Protein AF-A0A2C9KLY9-F1 (afdb_monomer)

Structure (mmCIF, N/CA/C/O backbone):
data_AF-A0A2C9KLY9-F1
#
_entry.id   AF-A0A2C9KLY9-F1
#
loop_
_atom_site.group_PDB
_atom_site.id
_atom_site.type_symbol
_atom_site.label_atom_id
_atom_site.label_alt_id
_atom_site.label_comp_id
_atom_site.label_asym_id
_atom_site.label_entity_id
_atom_site.label_seq_id
_atom_site.pdbx_PDB_ins_code
_atom_site.Cartn_x
_atom_site.Cartn_y
_atom_site.Cartn_z
_atom_site.occupancy
_atom_site.B_iso_or_equiv
_atom_site.auth_seq_id
_atom_site.auth_comp_id
_atom_site.auth_asym_id
_atom_site.auth_atom_id
_atom_site.pdbx_PDB_model_num
ATOM 1 N N . MET A 1 1 ? 41.773 6.519 -52.765 1.00 41.88 1 MET A N 1
ATOM 2 C CA . MET A 1 1 ? 42.191 5.105 -52.747 1.00 41.88 1 MET A CA 1
ATOM 3 C C . MET A 1 1 ? 42.776 4.837 -51.376 1.00 41.88 1 MET A C 1
ATOM 5 O O . MET A 1 1 ? 43.818 5.399 -51.076 1.00 41.88 1 MET A O 1
ATOM 9 N N . CYS A 1 2 ? 42.063 4.085 -50.541 1.00 39.97 2 CYS A N 1
ATOM 10 C CA . CYS A 1 2 ? 42.599 3.504 -49.313 1.00 39.97 2 CYS A CA 1
ATOM 11 C C . CYS A 1 2 ? 42.194 2.029 -49.344 1.00 39.97 2 CYS A C 1
ATOM 13 O O . CYS A 1 2 ? 41.000 1.730 -49.385 1.00 39.97 2 CYS A O 1
ATOM 15 N N . ASP A 1 3 ? 43.187 1.150 -49.428 1.00 41.62 3 ASP A N 1
ATOM 16 C CA . ASP A 1 3 ? 43.030 -0.298 -49.519 1.00 41.62 3 ASP A CA 1
ATOM 17 C C . ASP A 1 3 ? 42.429 -0.893 -48.239 1.00 41.62 3 ASP A C 1
ATOM 19 O O . ASP A 1 3 ? 42.796 -0.525 -47.122 1.00 41.62 3 ASP A O 1
ATOM 23 N N . VAL A 1 4 ? 41.497 -1.832 -48.413 1.00 46.94 4 VAL A N 1
ATOM 24 C CA . VAL A 1 4 ? 40.872 -2.609 -47.336 1.00 46.94 4 VAL A CA 1
ATOM 25 C C . VAL A 1 4 ? 41.653 -3.921 -47.190 1.00 46.94 4 VAL A C 1
ATOM 27 O O . VAL A 1 4 ? 41.747 -4.656 -48.175 1.00 46.94 4 VAL A O 1
ATOM 30 N N . PRO A 1 5 ? 42.212 -4.267 -46.016 1.00 47.81 5 PRO A N 1
ATOM 31 C CA . PRO A 1 5 ? 42.843 -5.568 -45.835 1.00 47.81 5 PRO A CA 1
ATOM 32 C C . PRO A 1 5 ? 41.778 -6.672 -45.738 1.00 47.81 5 PRO A C 1
ATOM 34 O O . PRO A 1 5 ? 40.770 -6.534 -45.042 1.00 47.81 5 PRO A O 1
ATOM 37 N N . GLY A 1 6 ? 42.007 -7.751 -46.489 1.00 46.09 6 GLY A N 1
ATOM 38 C CA . GLY A 1 6 ? 41.085 -8.866 -46.698 1.00 46.09 6 GLY A CA 1
ATOM 39 C C . GLY A 1 6 ? 40.753 -9.668 -45.437 1.00 46.09 6 GLY A C 1
ATOM 40 O O . GLY A 1 6 ? 41.603 -9.914 -44.584 1.00 46.09 6 GLY A O 1
ATOM 41 N N . TYR A 1 7 ? 39.494 -10.092 -45.353 1.00 49.16 7 TYR A N 1
ATOM 42 C CA . TYR A 1 7 ? 38.950 -10.949 -44.302 1.00 49.16 7 TYR A CA 1
ATOM 43 C C . TYR A 1 7 ? 39.000 -12.418 -44.761 1.00 49.16 7 TYR A C 1
ATOM 45 O O . TYR A 1 7 ? 38.323 -12.788 -45.721 1.00 49.16 7 TYR A O 1
ATOM 53 N N . ASP A 1 8 ? 39.817 -13.245 -44.101 1.00 50.00 8 ASP A N 1
ATOM 54 C CA . ASP A 1 8 ? 39.951 -14.681 -44.384 1.00 50.00 8 ASP A CA 1
ATOM 55 C C . ASP A 1 8 ? 38.844 -15.480 -43.669 1.00 50.00 8 ASP A C 1
ATOM 57 O O . ASP A 1 8 ? 38.795 -15.576 -42.441 1.00 50.00 8 ASP A O 1
ATOM 61 N N . ILE A 1 9 ? 37.925 -16.038 -44.456 1.00 54.34 9 ILE A N 1
ATOM 62 C CA . ILE A 1 9 ? 36.711 -16.732 -44.000 1.00 54.34 9 ILE A CA 1
ATOM 63 C C . ILE A 1 9 ? 36.960 -18.154 -43.466 1.00 54.34 9 ILE A C 1
ATOM 65 O O . ILE A 1 9 ? 36.032 -18.790 -42.966 1.00 54.34 9 ILE A O 1
ATOM 69 N N . ASN A 1 10 ? 38.189 -18.676 -43.532 1.00 50.53 10 ASN A N 1
ATOM 70 C CA . ASN A 1 10 ? 38.450 -20.093 -43.247 1.00 50.53 10 ASN A CA 1
ATOM 71 C C . ASN A 1 10 ? 38.866 -20.401 -41.797 1.00 50.53 10 ASN A C 1
ATOM 73 O O . ASN A 1 10 ? 39.025 -21.568 -41.439 1.00 50.53 10 ASN A O 1
ATOM 77 N N . ALA A 1 11 ? 38.962 -19.397 -40.919 1.00 46.03 11 ALA A N 1
ATOM 78 C CA . ALA A 1 11 ? 39.246 -19.608 -39.493 1.00 46.03 11 ALA A CA 1
ATOM 79 C C . ALA A 1 11 ? 38.008 -19.998 -38.648 1.00 46.03 11 ALA A C 1
ATOM 81 O O . ALA A 1 11 ? 38.155 -20.389 -37.491 1.00 46.03 11 ALA A O 1
ATOM 82 N N . TRP A 1 12 ? 36.787 -19.920 -39.195 1.00 46.94 12 TRP A N 1
ATOM 83 C CA . TRP A 1 12 ? 35.541 -20.061 -38.416 1.00 46.94 12 TRP A CA 1
ATOM 84 C C . TRP A 1 12 ? 34.970 -21.484 -38.321 1.00 46.94 12 TRP A C 1
ATOM 86 O O . TRP A 1 12 ? 34.105 -21.740 -37.485 1.00 46.94 12 TRP A O 1
ATOM 96 N N . ILE A 1 13 ? 35.449 -22.446 -39.115 1.00 49.97 13 ILE A N 1
ATOM 97 C CA . ILE A 1 13 ? 34.815 -23.778 -39.171 1.00 49.97 13 ILE A CA 1
ATOM 98 C C . ILE A 1 13 ? 35.291 -24.715 -38.042 1.00 49.97 13 ILE A C 1
ATOM 100 O O . ILE A 1 13 ? 34.566 -25.631 -37.655 1.00 49.97 13 ILE A O 1
ATOM 104 N N . ASN A 1 14 ? 36.442 -24.453 -37.412 1.00 46.44 14 ASN A N 1
ATOM 105 C CA . ASN A 1 14 ? 36.975 -25.321 -36.349 1.00 46.44 14 ASN A CA 1
ATOM 106 C C . ASN A 1 14 ? 36.635 -24.895 -34.909 1.00 46.44 14 ASN A C 1
ATOM 108 O O . ASN A 1 14 ? 36.990 -25.608 -33.974 1.00 46.44 14 ASN A O 1
ATOM 112 N N . LEU A 1 15 ? 35.880 -23.807 -34.713 1.00 47.03 15 LEU A N 1
ATOM 113 C CA . LEU A 1 15 ? 35.319 -23.424 -33.404 1.00 47.03 15 LEU A CA 1
ATOM 114 C C . LEU A 1 15 ? 33.839 -23.813 -33.238 1.00 47.03 15 LEU A C 1
ATOM 116 O O . LEU A 1 15 ? 33.280 -23.670 -32.155 1.00 47.03 15 LEU A O 1
ATOM 120 N N . ALA A 1 16 ? 33.210 -24.385 -34.270 1.00 45.66 16 ALA A N 1
ATOM 121 C CA . ALA A 1 16 ? 31.826 -24.865 -34.213 1.00 45.66 16 ALA A CA 1
ATOM 122 C C . ALA A 1 16 ? 31.660 -26.229 -33.504 1.00 45.66 16 ALA A C 1
ATOM 124 O O . ALA A 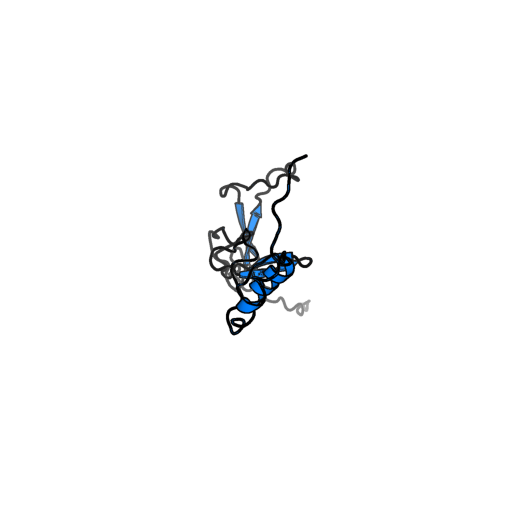1 16 ? 30.540 -26.710 -33.352 1.00 45.66 16 ALA A O 1
ATOM 125 N N . LYS A 1 17 ? 32.752 -26.868 -33.054 1.00 46.19 17 LYS A N 1
ATOM 126 C CA . LYS A 1 17 ? 32.718 -28.167 -32.346 1.00 46.19 17 LYS A CA 1
ATOM 127 C C . LYS A 1 17 ? 32.789 -28.073 -30.818 1.00 46.19 17 LYS A C 1
ATOM 129 O O . LYS A 1 17 ? 32.755 -29.103 -30.158 1.00 46.19 17 LYS A O 1
ATOM 134 N N . ILE A 1 18 ? 32.822 -26.865 -30.253 1.00 44.44 18 ILE A N 1
ATOM 135 C CA . ILE A 1 18 ? 32.708 -26.629 -28.802 1.00 44.44 18 ILE A CA 1
ATOM 136 C C . ILE A 1 18 ? 31.401 -25.868 -28.523 1.00 44.44 18 ILE A C 1
ATOM 138 O O . ILE A 1 18 ? 31.359 -24.892 -27.788 1.00 44.44 18 ILE A O 1
ATOM 142 N N . ILE A 1 19 ? 30.308 -26.289 -29.165 1.00 45.94 19 ILE A N 1
ATOM 143 C CA . ILE A 1 19 ? 28.950 -25.826 -28.855 1.00 45.94 19 ILE A CA 1
ATOM 144 C C . ILE A 1 19 ? 28.237 -26.970 -28.132 1.00 45.94 19 ILE A C 1
ATOM 146 O O . ILE A 1 19 ? 27.289 -27.569 -28.628 1.00 45.94 19 ILE A O 1
ATOM 150 N N . THR A 1 20 ? 28.727 -27.311 -26.944 1.00 51.22 20 THR A N 1
ATOM 151 C CA . THR A 1 20 ? 27.952 -28.078 -25.966 1.00 51.22 20 THR A CA 1
ATOM 152 C C . THR A 1 20 ? 28.075 -27.401 -24.616 1.00 51.22 20 THR A C 1
ATOM 154 O O . THR A 1 20 ? 29.140 -27.409 -24.007 1.00 51.22 20 THR A O 1
ATOM 157 N N . ALA A 1 21 ? 26.931 -26.866 -24.183 1.00 46.78 21 ALA A N 1
ATOM 158 C CA . ALA A 1 21 ? 26.661 -26.189 -22.922 1.00 46.78 21 ALA A CA 1
ATOM 159 C C . ALA A 1 21 ? 27.354 -24.828 -22.747 1.00 46.78 21 ALA A C 1
ATOM 161 O O . ALA A 1 21 ? 28.514 -24.648 -23.091 1.00 46.78 21 ALA A O 1
ATOM 162 N N . HIS A 1 22 ? 26.621 -23.899 -22.134 1.00 44.91 22 HIS A N 1
ATOM 163 C CA . HIS A 1 22 ? 26.919 -22.474 -21.945 1.00 44.91 22 HIS A CA 1
ATOM 164 C C . HIS A 1 22 ? 26.544 -21.596 -23.140 1.00 44.91 22 HIS A C 1
ATOM 166 O O . HIS A 1 22 ? 27.387 -21.031 -23.822 1.00 44.91 22 HIS A O 1
ATOM 172 N N . THR A 1 23 ? 25.236 -21.421 -23.337 1.00 45.94 23 THR A N 1
ATOM 173 C CA . THR A 1 23 ? 24.688 -20.170 -23.876 1.00 45.94 23 THR A CA 1
ATOM 174 C C . THR A 1 23 ? 25.164 -18.996 -23.009 1.00 45.94 23 THR A C 1
ATOM 176 O O . THR A 1 23 ? 24.724 -18.901 -21.857 1.00 45.94 23 THR A O 1
ATOM 179 N N . PRO A 1 24 ? 26.009 -18.080 -23.514 1.00 42.00 24 PRO A N 1
ATOM 180 C CA . PRO A 1 24 ? 26.182 -16.777 -22.902 1.00 42.00 24 PRO A CA 1
ATOM 181 C C . PRO A 1 24 ? 24.957 -15.946 -23.290 1.00 42.00 24 PRO A C 1
ATOM 183 O O . PRO A 1 24 ? 24.695 -15.713 -24.470 1.00 42.00 24 PRO A O 1
ATOM 186 N N . ALA A 1 25 ? 24.173 -15.532 -22.298 1.00 50.62 25 ALA A N 1
ATOM 187 C CA . ALA A 1 25 ? 23.115 -14.556 -22.492 1.00 50.62 25 ALA A CA 1
ATOM 188 C C . ALA A 1 25 ? 23.736 -13.230 -22.971 1.00 50.62 25 ALA A C 1
ATOM 190 O O . ALA A 1 25 ? 24.384 -12.534 -22.192 1.00 50.62 25 ALA A O 1
ATOM 191 N N . LEU A 1 26 ? 23.545 -12.887 -24.247 1.00 42.91 26 LEU A N 1
ATOM 192 C CA . LEU A 1 26 ? 23.843 -11.566 -24.799 1.00 42.91 26 LEU A CA 1
ATOM 193 C C . LEU A 1 26 ? 22.508 -10.925 -25.198 1.00 42.91 26 LEU A C 1
ATOM 195 O O . LEU A 1 26 ? 21.850 -11.353 -26.143 1.00 42.91 26 LEU A O 1
ATOM 199 N N . GLY A 1 27 ? 22.058 -9.976 -24.377 1.00 56.06 27 GLY A N 1
ATOM 200 C CA . GLY A 1 27 ? 20.735 -9.369 -24.461 1.00 56.06 27 GLY A CA 1
ATOM 201 C C . GLY A 1 27 ? 20.546 -8.391 -25.621 1.00 56.06 27 GLY A C 1
ATOM 202 O O . GLY A 1 27 ? 21.496 -7.866 -26.186 1.00 56.06 27 GLY A O 1
ATOM 203 N N . THR A 1 28 ? 19.275 -8.154 -25.943 1.00 46.53 28 THR A N 1
ATOM 204 C CA . THR A 1 28 ? 18.638 -6.857 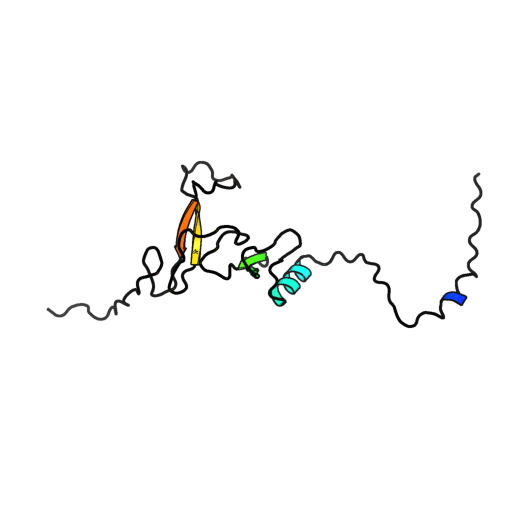-26.271 1.00 46.53 28 THR A CA 1
ATOM 205 C C . THR A 1 28 ? 17.157 -7.135 -26.554 1.00 46.53 28 THR A C 1
ATOM 207 O O . THR A 1 28 ? 16.622 -6.870 -27.623 1.00 46.53 28 THR A O 1
ATOM 210 N N . GLY A 1 29 ? 16.467 -7.731 -25.582 1.00 51.97 29 GLY A N 1
ATOM 211 C CA . GLY A 1 29 ? 15.013 -7.659 -25.546 1.00 51.97 29 GLY A CA 1
ATOM 212 C C . GLY A 1 29 ? 14.666 -6.485 -24.653 1.00 51.97 29 GLY A C 1
ATOM 213 O O . GLY A 1 29 ? 14.977 -6.546 -23.466 1.00 51.97 29 GLY A O 1
ATOM 214 N N . VAL A 1 30 ? 14.059 -5.423 -25.186 1.00 53.62 30 VAL A N 1
ATOM 215 C CA . VAL A 1 30 ? 13.291 -4.504 -24.337 1.00 53.62 30 VAL A CA 1
ATOM 216 C C . VAL A 1 30 ? 12.244 -5.388 -23.668 1.00 53.62 30 VAL A C 1
ATOM 218 O O . VAL A 1 30 ? 11.287 -5.806 -24.319 1.00 53.62 30 VAL A O 1
ATOM 221 N N . LEU A 1 31 ? 12.492 -5.796 -22.422 1.00 66.38 31 LEU A N 1
ATOM 222 C CA . LEU A 1 31 ? 11.516 -6.564 -21.669 1.00 66.38 31 LEU A CA 1
ATOM 223 C C . LEU A 1 31 ? 10.299 -5.651 -21.578 1.00 66.38 31 LEU A C 1
ATOM 225 O O . LEU A 1 31 ? 10.431 -4.522 -21.109 1.00 66.38 31 LEU A O 1
ATOM 229 N N . ASP A 1 32 ? 9.153 -6.091 -22.100 1.00 82.50 32 ASP A N 1
ATOM 230 C CA . ASP A 1 32 ? 7.924 -5.309 -21.996 1.00 82.50 32 ASP A CA 1
ATOM 231 C C . ASP A 1 32 ? 7.727 -4.968 -20.507 1.00 82.50 32 ASP A C 1
ATOM 233 O O . ASP A 1 32 ? 7.558 -5.896 -19.702 1.00 82.50 32 ASP A O 1
ATOM 237 N N . PRO A 1 33 ? 7.752 -3.676 -20.116 1.00 83.69 33 PRO A N 1
ATOM 238 C CA . PRO A 1 33 ? 7.630 -3.272 -18.718 1.00 83.69 33 PRO A CA 1
ATOM 239 C C . PRO A 1 33 ? 6.380 -3.856 -18.054 1.00 83.69 33 PRO A C 1
ATOM 241 O O . PRO A 1 33 ? 6.352 -4.104 -16.851 1.00 83.69 33 PRO A O 1
ATOM 244 N N . ARG A 1 34 ? 5.334 -4.141 -18.839 1.00 86.31 34 ARG A N 1
ATOM 245 C CA . ARG A 1 34 ? 4.112 -4.780 -18.349 1.00 86.31 34 ARG A CA 1
ATOM 246 C C . ARG A 1 34 ? 4.357 -6.230 -17.948 1.00 86.31 34 ARG A C 1
ATOM 248 O O . ARG A 1 34 ? 3.829 -6.660 -16.925 1.00 86.31 34 ARG A O 1
ATOM 255 N N . MET A 1 35 ? 5.152 -6.984 -18.707 1.00 88.56 35 MET A N 1
ATOM 256 C CA . MET A 1 35 ? 5.503 -8.361 -18.346 1.00 88.56 35 MET A CA 1
ATOM 257 C C . MET A 1 35 ? 6.363 -8.412 -17.086 1.00 88.56 35 MET A C 1
ATOM 259 O O . MET A 1 35 ? 6.125 -9.264 -16.227 1.00 88.56 35 MET A O 1
ATOM 263 N N . GLU A 1 36 ? 7.309 -7.482 -16.945 1.00 90.00 36 GLU A N 1
ATOM 264 C CA . GLU A 1 36 ? 8.141 -7.367 -15.746 1.00 90.00 36 GLU A CA 1
ATOM 265 C C . GLU A 1 36 ? 7.287 -7.109 -14.499 1.00 90.00 36 GLU A C 1
ATOM 267 O O . GLU A 1 36 ? 7.330 -7.877 -13.534 1.00 90.00 36 GLU A O 1
ATOM 272 N N . VAL A 1 37 ? 6.424 -6.090 -14.561 1.00 92.62 37 VAL A N 1
ATOM 273 C CA . VAL A 1 37 ? 5.496 -5.745 -13.478 1.00 92.62 37 VAL A CA 1
ATOM 274 C C . VAL A 1 37 ? 4.627 -6.944 -13.103 1.00 92.62 37 VAL A C 1
ATOM 276 O O . VAL A 1 37 ? 4.482 -7.259 -11.924 1.00 92.62 37 VAL A O 1
ATOM 279 N N . GLN A 1 38 ? 4.070 -7.665 -14.081 1.00 93.56 38 GLN A N 1
ATOM 280 C CA . GLN A 1 38 ? 3.237 -8.836 -13.796 1.00 93.56 38 GLN A CA 1
ATOM 281 C C . GLN A 1 38 ? 4.026 -9.983 -13.155 1.00 93.56 38 GLN A C 1
ATOM 283 O O . GLN A 1 38 ? 3.511 -10.655 -12.258 1.00 93.56 38 GLN A O 1
ATOM 288 N N . ALA A 1 39 ? 5.274 -10.214 -13.569 1.00 92.81 39 ALA A N 1
ATOM 289 C CA . ALA A 1 39 ? 6.143 -11.193 -12.923 1.00 92.81 39 ALA A CA 1
ATOM 290 C C . ALA A 1 39 ? 6.440 -10.800 -11.466 1.00 92.81 39 ALA A C 1
ATOM 292 O O . ALA A 1 39 ? 6.378 -11.648 -10.572 1.00 92.81 39 ALA A O 1
ATOM 293 N N . ASN A 1 40 ? 6.694 -9.515 -11.216 1.00 94.44 40 ASN A N 1
ATOM 294 C CA . ASN A 1 40 ? 6.941 -8.972 -9.886 1.00 94.44 40 ASN A CA 1
ATOM 295 C C . ASN A 1 40 ? 5.708 -9.067 -8.971 1.00 94.44 40 ASN A C 1
ATOM 297 O O . ASN A 1 40 ? 5.830 -9.504 -7.823 1.00 94.44 40 ASN A O 1
ATOM 301 N N . ILE A 1 41 ? 4.515 -8.762 -9.491 1.00 95.25 41 ILE A N 1
ATOM 302 C CA . ILE A 1 41 ? 3.239 -8.937 -8.780 1.00 95.25 41 ILE A CA 1
ATOM 303 C C . ILE A 1 41 ? 3.033 -10.409 -8.401 1.00 95.25 41 ILE A C 1
ATOM 305 O O . ILE A 1 41 ? 2.741 -10.710 -7.245 1.00 95.25 41 ILE A O 1
ATOM 309 N N . LYS A 1 42 ? 3.227 -11.346 -9.341 1.00 95.56 42 LYS A N 1
ATOM 310 C CA . LYS A 1 42 ? 3.049 -12.792 -9.092 1.00 95.56 42 LYS A CA 1
ATOM 311 C C . LYS A 1 42 ? 3.996 -13.334 -8.021 1.00 95.56 42 LYS A C 1
ATOM 313 O O . LYS A 1 42 ? 3.613 -14.219 -7.264 1.00 95.56 42 LYS A O 1
ATOM 318 N N . LYS A 1 43 ? 5.213 -12.794 -7.938 1.00 95.25 43 LYS A N 1
ATOM 319 C CA . LYS A 1 43 ? 6.198 -13.146 -6.904 1.00 95.25 43 LYS A CA 1
ATOM 320 C C . LYS A 1 43 ? 5.893 -12.518 -5.538 1.00 95.25 43 LYS A C 1
ATOM 322 O O . LYS A 1 43 ? 6.569 -12.845 -4.568 1.00 95.25 43 LYS A O 1
ATOM 327 N N . GLY A 1 44 ? 4.917 -11.610 -5.447 1.00 94.38 44 GLY A N 1
ATOM 328 C CA . GLY A 1 44 ? 4.664 -10.829 -4.234 1.00 94.38 44 GLY A CA 1
ATOM 329 C C . GLY A 1 44 ? 5.818 -9.883 -3.889 1.00 94.38 44 GLY A C 1
ATOM 330 O O . GLY A 1 44 ? 6.063 -9.630 -2.709 1.00 94.38 44 GLY A O 1
ATOM 331 N N . SER A 1 45 ? 6.539 -9.400 -4.907 1.00 95.69 45 SER A N 1
ATOM 332 C CA . SER A 1 45 ? 7.693 -8.508 -4.764 1.00 95.69 45 SER A CA 1
ATOM 333 C C . SER A 1 45 ? 7.296 -7.166 -4.145 1.00 95.69 45 SER A C 1
ATOM 335 O O . SER A 1 45 ? 6.173 -6.695 -4.327 1.00 95.69 45 SER A O 1
ATOM 337 N N . SER A 1 46 ? 8.225 -6.510 -3.450 1.00 96.31 46 SER A N 1
ATOM 338 C CA . SER A 1 46 ? 8.094 -5.095 -3.082 1.00 96.31 46 SER A CA 1
ATOM 339 C C . SER A 1 46 ? 8.420 -4.154 -4.246 1.00 96.31 46 SER A C 1
ATOM 341 O O . SER A 1 46 ? 8.057 -2.987 -4.204 1.00 96.31 46 SER A O 1
ATOM 343 N N . ILE A 1 47 ? 9.075 -4.636 -5.298 1.00 95.44 47 ILE A N 1
ATOM 344 C CA . ILE A 1 47 ? 9.446 -3.853 -6.481 1.00 95.44 47 ILE A CA 1
ATOM 345 C C . ILE A 1 47 ? 8.366 -4.060 -7.543 1.00 95.44 47 ILE A C 1
ATOM 347 O O . ILE A 1 47 ? 8.051 -5.205 -7.850 1.00 95.44 47 ILE A O 1
ATOM 351 N N . CYS A 1 48 ? 7.796 -2.989 -8.100 1.00 94.06 48 CYS A N 1
ATOM 352 C CA . CYS A 1 48 ? 6.937 -3.089 -9.286 1.00 94.06 48 CYS A CA 1
ATOM 353 C C . CYS A 1 48 ? 7.757 -3.018 -10.574 1.00 94.06 48 CYS A C 1
ATOM 355 O O . CYS A 1 48 ? 7.614 -3.874 -11.441 1.00 94.06 48 CYS A O 1
ATOM 357 N N . ILE A 1 49 ? 8.625 -2.014 -10.646 1.00 92.00 49 ILE A N 1
ATOM 358 C CA . ILE A 1 49 ? 9.646 -1.775 -11.671 1.00 92.00 49 ILE A CA 1
ATOM 359 C C . ILE A 1 49 ? 10.820 -1.074 -10.968 1.00 92.00 49 ILE A C 1
ATOM 361 O O . ILE A 1 49 ? 10.618 -0.563 -9.863 1.00 92.00 49 ILE A O 1
ATOM 365 N N . ASP A 1 50 ? 12.003 -1.001 -11.579 1.00 86.44 50 ASP A N 1
ATOM 366 C CA . ASP A 1 50 ? 13.240 -0.484 -10.959 1.00 86.44 50 ASP A CA 1
ATOM 367 C C . ASP A 1 50 ? 13.074 0.799 -10.116 1.00 86.44 50 ASP A C 1
ATOM 369 O O . ASP A 1 50 ? 13.567 0.876 -8.992 1.00 86.44 50 ASP A O 1
ATOM 373 N N . ASN A 1 51 ? 12.319 1.791 -10.604 1.00 87.62 51 ASN A N 1
ATOM 374 C CA . ASN A 1 51 ? 12.114 3.075 -9.911 1.00 87.62 51 ASN A CA 1
ATOM 375 C C . ASN A 1 51 ? 10.813 3.159 -9.087 1.00 87.62 51 ASN A C 1
ATOM 377 O O . ASN A 1 51 ? 10.469 4.223 -8.572 1.00 87.62 51 ASN A O 1
ATOM 381 N N . PHE A 1 52 ? 10.062 2.064 -8.964 1.00 93.94 52 PHE A N 1
ATOM 382 C CA . PHE A 1 52 ? 8.825 2.000 -8.186 1.00 93.94 52 PHE A CA 1
ATOM 383 C C . PHE A 1 52 ? 8.914 0.867 -7.161 1.00 93.94 52 PHE A C 1
ATOM 385 O O . PHE A 1 52 ? 8.558 -0.283 -7.435 1.00 93.94 52 PHE A O 1
ATOM 392 N N . VAL A 1 53 ? 9.376 1.215 -5.958 1.00 96.12 53 VAL A N 1
ATOM 393 C CA . VAL A 1 53 ? 9.624 0.269 -4.864 1.00 96.12 53 VAL A CA 1
ATOM 394 C C . VAL A 1 53 ? 8.724 0.581 -3.674 1.00 96.12 53 VAL A C 1
ATOM 396 O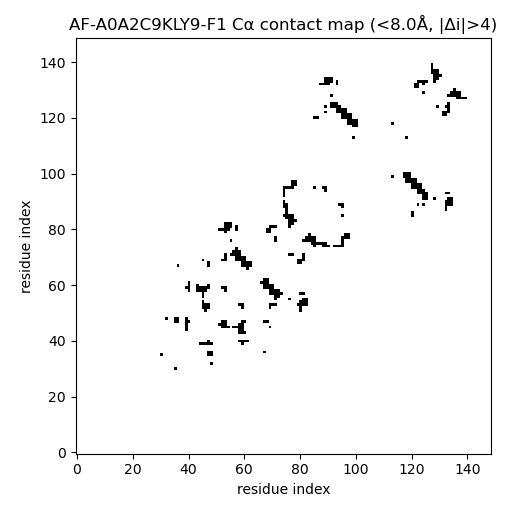 O . VAL A 1 53 ? 8.715 1.692 -3.144 1.00 96.12 53 VAL A O 1
ATOM 399 N N . CYS A 1 54 ? 7.975 -0.421 -3.235 1.00 96.62 54 CYS A N 1
ATOM 400 C CA . CYS A 1 54 ? 7.141 -0.376 -2.049 1.00 96.62 54 CYS A CA 1
ATOM 401 C C . CYS A 1 54 ? 7.999 -0.498 -0.789 1.00 96.62 54 CYS A C 1
ATOM 403 O O . CYS A 1 54 ? 8.682 -1.496 -0.564 1.00 96.62 54 CYS A O 1
ATOM 405 N N . GLN A 1 55 ? 7.936 0.522 0.055 1.00 94.94 55 GLN A N 1
ATOM 406 C CA . GLN A 1 55 ? 8.623 0.583 1.337 1.00 94.94 55 GLN A CA 1
ATOM 407 C C . GLN A 1 55 ? 7.805 -0.114 2.431 1.00 94.94 55 GLN A C 1
ATOM 409 O O . GLN A 1 55 ? 6.671 -0.543 2.208 1.00 94.94 55 GLN A O 1
ATOM 414 N N . ASN A 1 56 ? 8.386 -0.233 3.629 1.00 93.62 56 ASN A N 1
ATOM 415 C CA . ASN A 1 56 ? 7.702 -0.711 4.836 1.00 93.62 56 ASN A CA 1
ATOM 416 C C . ASN A 1 56 ? 6.931 -2.030 4.633 1.00 93.62 56 ASN A C 1
ATOM 418 O O . ASN A 1 56 ? 5.786 -2.177 5.061 1.00 93.62 56 ASN A O 1
ATOM 422 N N . GLN A 1 57 ? 7.575 -2.994 3.960 1.00 93.25 57 GLN A N 1
ATOM 423 C CA . GLN A 1 57 ? 7.025 -4.325 3.654 1.00 93.25 57 GLN A CA 1
ATOM 424 C C . GLN A 1 57 ? 5.769 -4.292 2.761 1.00 93.25 57 GLN A C 1
ATOM 426 O O . GLN A 1 57 ? 4.984 -5.244 2.752 1.00 93.25 57 GLN A O 1
ATOM 431 N N . GLY A 1 58 ? 5.557 -3.204 2.016 1.00 94.88 58 GLY A N 1
ATOM 432 C CA . GLY A 1 58 ? 4.528 -3.120 0.989 1.00 94.88 58 GLY A CA 1
ATOM 433 C C . GLY A 1 58 ? 4.804 -4.070 -0.178 1.00 94.88 58 GLY A C 1
ATOM 434 O O . GLY A 1 58 ? 5.949 -4.426 -0.456 1.00 94.88 58 GLY A O 1
ATOM 435 N N . ARG A 1 59 ? 3.740 -4.487 -0.864 1.00 96.31 59 ARG A N 1
ATOM 436 C CA . ARG A 1 59 ? 3.808 -5.388 -2.023 1.00 96.31 59 ARG A CA 1
ATOM 437 C C . ARG A 1 59 ? 3.327 -4.696 -3.283 1.00 96.31 59 ARG A C 1
ATOM 439 O O . ARG A 1 59 ? 2.344 -3.958 -3.239 1.00 96.31 59 ARG A O 1
ATOM 446 N N . CYS A 1 60 ? 3.977 -4.980 -4.401 1.00 96.94 60 CYS A N 1
ATOM 447 C CA . CYS A 1 60 ? 3.481 -4.595 -5.705 1.00 96.94 60 CYS A CA 1
ATOM 448 C C . CYS A 1 60 ? 2.228 -5.403 -6.046 1.00 96.94 60 CYS A C 1
ATOM 450 O O . CYS A 1 60 ? 2.236 -6.634 -5.993 1.00 96.94 60 CYS A O 1
ATOM 452 N N . VAL A 1 61 ? 1.152 -4.714 -6.415 1.00 96.31 61 VAL A N 1
ATOM 453 C CA . VAL A 1 61 ? -0.107 -5.332 -6.832 1.00 96.31 61 VAL A CA 1
ATOM 454 C C . VAL A 1 61 ? -0.674 -4.646 -8.065 1.00 96.31 61 VAL A C 1
ATOM 456 O O . VAL A 1 61 ? -0.302 -3.520 -8.403 1.00 96.31 61 VAL A O 1
ATOM 459 N N . ASN A 1 62 ? -1.636 -5.312 -8.706 1.00 95.50 62 ASN A N 1
ATOM 460 C CA . ASN A 1 62 ? -2.410 -4.706 -9.780 1.00 95.50 62 ASN A CA 1
ATOM 461 C C . ASN A 1 62 ? -3.136 -3.450 -9.273 1.00 95.50 62 ASN A C 1
ATOM 463 O O . ASN A 1 62 ? -3.807 -3.455 -8.236 1.00 95.50 62 ASN A O 1
ATOM 467 N N . GLY A 1 63 ? -2.961 -2.364 -10.016 1.00 91.38 63 GLY A N 1
ATOM 468 C CA . GLY A 1 63 ? -3.646 -1.099 -9.821 1.00 91.38 63 GLY A CA 1
ATOM 469 C C . GLY A 1 63 ? -4.914 -1.007 -10.666 1.00 91.38 63 GLY A C 1
ATOM 470 O O . GLY A 1 63 ? -5.336 -1.956 -11.326 1.00 91.38 63 GLY A O 1
ATOM 471 N N . GLN A 1 64 ? -5.529 0.172 -10.651 1.00 87.69 64 GLN A N 1
ATOM 472 C CA . GLN A 1 64 ? -6.655 0.481 -11.529 1.00 87.69 64 GLN A CA 1
ATOM 473 C C . GLN A 1 64 ? -6.167 0.645 -12.981 1.00 87.69 64 GLN A C 1
ATOM 475 O O . GLN A 1 64 ? -5.008 0.991 -13.205 1.00 87.69 64 GLN A O 1
ATOM 480 N N . TYR A 1 65 ? -7.040 0.390 -13.962 1.00 86.88 65 TYR A N 1
ATOM 481 C CA . TYR A 1 65 ? -6.761 0.578 -15.399 1.00 86.88 65 TYR A CA 1
ATOM 482 C C . TYR A 1 65 ? -5.493 -0.130 -15.910 1.00 86.88 65 TYR A C 1
ATOM 484 O O . TYR A 1 65 ? -4.722 0.434 -16.682 1.00 86.88 65 TYR A O 1
ATOM 492 N N . SER A 1 66 ? -5.252 -1.366 -15.459 1.00 81.06 66 SER A N 1
ATOM 493 C CA . SER A 1 66 ? -4.066 -2.156 -15.840 1.00 81.06 66 SER A CA 1
ATOM 494 C C . SER A 1 66 ? -2.720 -1.518 -15.456 1.00 81.06 66 SER A C 1
ATOM 496 O O . SER A 1 66 ? -1.688 -1.878 -16.024 1.00 81.06 66 SER A O 1
ATOM 498 N N . GLY A 1 67 ? -2.724 -0.579 -14.504 1.00 89.69 67 GLY A N 1
ATOM 499 C CA . GLY A 1 67 ? -1.521 -0.081 -13.845 1.00 89.69 67 GLY A CA 1
ATOM 500 C C . GLY A 1 67 ? -1.082 -0.977 -12.685 1.00 89.69 67 GLY A C 1
ATOM 501 O O . GLY A 1 67 ? -1.594 -2.078 -12.477 1.00 89.69 67 GLY A O 1
ATOM 502 N N . TYR A 1 68 ? -0.158 -0.472 -11.877 1.00 94.44 68 TYR A N 1
ATOM 503 C CA . TYR A 1 68 ? 0.333 -1.120 -10.663 1.00 94.44 68 TYR A CA 1
ATOM 504 C C . TYR A 1 68 ? 0.387 -0.117 -9.511 1.00 94.44 68 TYR A C 1
ATOM 506 O O . TYR A 1 68 ? 0.394 1.096 -9.721 1.00 94.44 68 TYR A O 1
ATOM 514 N N . ARG A 1 69 ? 0.375 -0.621 -8.277 1.00 94.94 69 ARG A N 1
ATOM 515 C CA . ARG A 1 69 ? 0.486 0.195 -7.062 1.00 94.94 69 ARG A CA 1
ATOM 516 C C . ARG A 1 69 ? 1.099 -0.602 -5.920 1.00 94.94 69 ARG A C 1
ATOM 518 O O . ARG A 1 69 ? 1.086 -1.832 -5.946 1.00 94.94 69 ARG A O 1
ATOM 525 N N . CYS A 1 70 ? 1.525 0.094 -4.873 1.00 95.31 70 CYS A N 1
ATOM 526 C CA . CYS A 1 70 ? 1.856 -0.553 -3.613 1.00 95.31 70 CYS A CA 1
ATOM 527 C C . CYS A 1 70 ? 0.602 -0.857 -2.790 1.00 95.31 70 CYS A C 1
ATOM 529 O O . CYS A 1 70 ? -0.241 0.009 -2.556 1.00 95.31 70 CYS A O 1
ATOM 531 N N . GLN A 1 71 ? 0.501 -2.093 -2.312 1.00 94.19 71 GLN A N 1
ATOM 532 C CA . GLN A 1 71 ? -0.369 -2.485 -1.215 1.00 94.19 71 GLN A CA 1
ATOM 533 C C . GLN A 1 71 ? 0.435 -2.438 0.082 1.00 94.19 71 GLN A C 1
ATOM 535 O O . GLN A 1 71 ? 1.349 -3.238 0.289 1.00 94.19 71 GLN A O 1
ATOM 540 N N . CYS A 1 72 ? 0.089 -1.509 0.970 1.00 92.00 72 CYS A N 1
ATOM 541 C CA . CYS A 1 72 ? 0.715 -1.419 2.283 1.00 92.00 72 CYS A CA 1
ATOM 542 C C . CYS A 1 72 ? 0.154 -2.529 3.177 1.00 92.00 72 CYS A C 1
ATOM 544 O O . CYS A 1 72 ? -1.021 -2.513 3.531 1.00 92.00 72 CYS A O 1
ATOM 546 N N . ASN A 1 73 ? 0.990 -3.508 3.531 1.00 82.62 73 ASN A N 1
ATOM 547 C CA . ASN A 1 73 ? 0.566 -4.697 4.283 1.00 82.62 73 ASN A CA 1
ATOM 548 C C . ASN A 1 73 ? 0.205 -4.413 5.751 1.00 82.62 73 ASN A C 1
ATOM 550 O O . ASN A 1 73 ? -0.321 -5.282 6.441 1.00 82.62 73 ASN A O 1
ATOM 554 N N . THR A 1 74 ? 0.477 -3.206 6.247 1.00 77.62 74 THR A N 1
ATOM 555 C CA . THR A 1 74 ? 0.227 -2.823 7.640 1.00 77.62 74 THR A CA 1
ATOM 556 C C . THR A 1 74 ? -0.693 -1.612 7.700 1.00 77.62 74 THR A C 1
ATOM 558 O O . THR A 1 74 ? -0.488 -0.657 6.952 1.00 77.62 74 THR A O 1
ATOM 561 N N . SER A 1 75 ? -1.601 -1.566 8.678 1.00 77.19 75 SER A N 1
ATOM 562 C CA . SER A 1 75 ? -2.426 -0.376 8.958 1.00 77.19 75 SER A CA 1
ATOM 563 C C . SER A 1 75 ? -1.629 0.824 9.497 1.00 77.19 75 SER A C 1
ATOM 565 O O . SER A 1 75 ? -2.206 1.876 9.770 1.00 77.19 75 SER A O 1
ATOM 567 N N . ARG A 1 76 ? -0.308 0.669 9.662 1.00 85.25 76 ARG A N 1
ATOM 568 C CA . ARG A 1 76 ? 0.623 1.684 10.169 1.00 85.25 76 ARG A CA 1
ATOM 569 C C . ARG A 1 76 ? 1.313 2.485 9.072 1.00 85.25 76 ARG A C 1
ATOM 571 O O . ARG A 1 76 ? 1.992 3.441 9.415 1.00 85.25 76 ARG A O 1
ATOM 578 N N . HIS A 1 77 ? 1.152 2.123 7.799 1.00 89.50 77 HIS A N 1
ATOM 579 C CA . HIS A 1 77 ? 1.830 2.809 6.700 1.00 89.50 77 HIS A CA 1
ATOM 580 C C . HIS A 1 77 ? 0.874 3.161 5.564 1.00 89.50 77 HIS A C 1
ATOM 582 O O . HIS A 1 77 ? -0.113 2.467 5.321 1.00 89.50 77 HIS A O 1
ATOM 588 N N . THR A 1 78 ? 1.174 4.256 4.872 1.00 89.44 78 THR A N 1
ATOM 589 C CA . THR A 1 78 ? 0.351 4.816 3.799 1.00 89.44 78 THR A CA 1
ATOM 590 C C . THR A 1 78 ? 1.211 5.579 2.783 1.00 89.44 78 THR A C 1
ATOM 592 O O . THR A 1 78 ? 2.424 5.716 2.948 1.00 89.44 78 THR A O 1
ATOM 595 N N . GLY A 1 79 ? 0.588 6.084 1.718 1.00 88.19 79 GLY A N 1
ATOM 596 C CA . GLY A 1 79 ? 1.268 6.733 0.594 1.00 88.19 79 GLY A CA 1
ATOM 597 C C . GLY A 1 79 ? 1.460 5.816 -0.614 1.00 88.19 79 GLY A C 1
ATOM 598 O O . GLY A 1 79 ? 1.220 4.613 -0.548 1.00 88.19 79 GLY A O 1
ATOM 599 N N . ILE A 1 80 ? 1.893 6.409 -1.730 1.00 90.56 80 ILE A N 1
ATOM 600 C CA . ILE A 1 80 ? 2.060 5.720 -3.024 1.00 90.56 80 ILE A CA 1
ATOM 601 C C . ILE A 1 80 ? 3.082 4.579 -2.927 1.00 90.56 80 ILE A C 1
ATOM 603 O O . ILE A 1 80 ? 2.887 3.536 -3.544 1.00 90.56 80 ILE A O 1
ATOM 607 N N . PHE A 1 81 ? 4.120 4.763 -2.110 1.00 93.69 81 PHE A N 1
ATOM 608 C CA . PHE A 1 81 ? 5.195 3.799 -1.878 1.00 93.69 81 PHE A CA 1
ATOM 609 C C . PHE A 1 81 ? 5.150 3.210 -0.467 1.00 93.69 81 PHE A C 1
ATOM 611 O O . PHE A 1 81 ? 6.134 2.633 -0.023 1.00 93.69 81 PHE A O 1
ATOM 618 N N . CYS A 1 82 ? 4.045 3.377 0.270 1.00 93.38 82 CYS A N 1
ATOM 619 C CA . CYS A 1 82 ? 3.952 3.021 1.691 1.00 93.38 82 CYS A CA 1
ATOM 620 C C . CYS A 1 82 ? 5.010 3.703 2.575 1.00 93.38 82 CYS A C 1
ATOM 622 O O . CYS A 1 82 ? 5.392 3.158 3.606 1.00 93.38 82 CYS A O 1
ATOM 624 N N . GLN A 1 83 ? 5.498 4.878 2.174 1.00 91.62 83 GLN A N 1
ATOM 625 C CA . GLN A 1 83 ? 6.623 5.562 2.809 1.00 91.62 83 GLN A CA 1
ATOM 626 C C . GLN A 1 83 ? 6.253 6.322 4.090 1.00 91.62 83 GLN A C 1
ATOM 628 O O . GLN A 1 83 ? 7.131 6.661 4.875 1.00 91.62 83 GLN A O 1
ATOM 633 N N . TYR A 1 84 ? 4.968 6.619 4.304 1.00 88.38 84 TYR A N 1
ATOM 634 C CA . TYR A 1 84 ? 4.530 7.428 5.439 1.00 88.38 84 TYR A CA 1
ATOM 635 C C . TYR A 1 84 ? 4.014 6.554 6.568 1.00 88.38 84 TYR A C 1
ATOM 637 O O . TYR A 1 84 ? 3.158 5.697 6.344 1.00 88.38 84 TYR A O 1
ATOM 645 N N . THR A 1 85 ? 4.470 6.832 7.784 1.00 87.94 85 THR A N 1
ATOM 646 C CA . THR A 1 85 ? 3.959 6.204 9.001 1.00 87.94 85 THR A CA 1
ATOM 647 C C . THR A 1 85 ? 2.710 6.932 9.478 1.00 87.94 85 THR A C 1
ATOM 649 O O . THR A 1 85 ? 2.672 8.155 9.584 1.00 87.94 85 THR A O 1
ATOM 652 N N . CYS A 1 86 ? 1.669 6.174 9.791 1.00 85.00 86 CYS A N 1
ATOM 653 C CA . CYS A 1 86 ? 0.454 6.711 10.374 1.00 85.00 86 CYS A CA 1
ATOM 654 C C . CYS A 1 86 ? 0.681 7.006 11.863 1.00 85.00 86 CYS A C 1
ATOM 656 O O . CYS A 1 86 ? 1.145 6.115 12.579 1.00 85.00 86 CYS A O 1
ATOM 658 N N . PRO A 1 87 ? 0.298 8.198 12.364 1.00 84.06 87 PRO A N 1
ATOM 659 C CA . PRO A 1 87 ? 0.495 8.562 13.769 1.00 84.06 87 PRO A CA 1
ATOM 660 C C . PRO A 1 87 ? -0.147 7.570 14.745 1.00 84.06 87 PRO A C 1
ATOM 662 O O . PRO A 1 87 ? 0.355 7.349 15.845 1.00 84.06 87 PRO A O 1
ATOM 665 N N . LYS A 1 88 ? -1.269 6.964 14.340 1.00 84.88 88 LYS A N 1
ATOM 666 C CA . LYS A 1 88 ? -1.985 5.931 15.089 1.00 84.88 88 LYS A CA 1
ATOM 667 C C . LYS A 1 88 ? -2.503 4.851 14.133 1.00 84.88 88 LYS A C 1
ATOM 669 O O . LYS A 1 88 ? -2.934 5.185 13.027 1.00 84.88 88 LYS A O 1
ATOM 674 N N . PRO A 1 89 ? -2.473 3.566 14.531 1.00 86.25 89 PRO A N 1
ATOM 675 C CA . PRO A 1 89 ? -2.983 2.482 13.704 1.00 86.25 89 PRO A CA 1
ATOM 676 C C . PRO A 1 89 ? -4.514 2.491 13.654 1.00 86.25 89 PRO A C 1
ATOM 678 O O . PRO A 1 89 ? -5.182 2.701 14.666 1.00 86.25 89 PRO A O 1
ATOM 681 N N . CYS A 1 90 ? -5.065 2.174 12.487 1.00 89.50 90 CYS A N 1
ATOM 682 C CA . CYS A 1 90 ? -6.484 1.864 12.347 1.00 89.50 90 CYS A CA 1
ATOM 683 C C . CYS A 1 90 ? -6.765 0.441 12.848 1.00 89.50 90 CYS A C 1
ATOM 685 O O . CYS A 1 90 ? -6.020 -0.492 12.528 1.00 89.50 90 CYS A O 1
ATOM 687 N N . LEU A 1 91 ? -7.829 0.278 13.635 1.00 90.50 91 LEU A N 1
ATOM 688 C CA . LEU A 1 91 ? -8.245 -1.001 14.213 1.00 90.50 91 LEU A CA 1
ATOM 689 C C . LEU A 1 91 ? -9.268 -1.715 13.317 1.00 90.50 91 LEU A C 1
ATOM 691 O O . LEU A 1 91 ? -9.753 -1.152 12.337 1.00 90.50 91 LEU A O 1
ATOM 695 N N . ASN A 1 92 ? -9.589 -2.969 13.650 1.00 90.88 92 ASN A N 1
ATOM 696 C CA . ASN A 1 92 ? -10.662 -3.755 13.019 1.00 90.88 92 ASN A CA 1
ATOM 697 C C .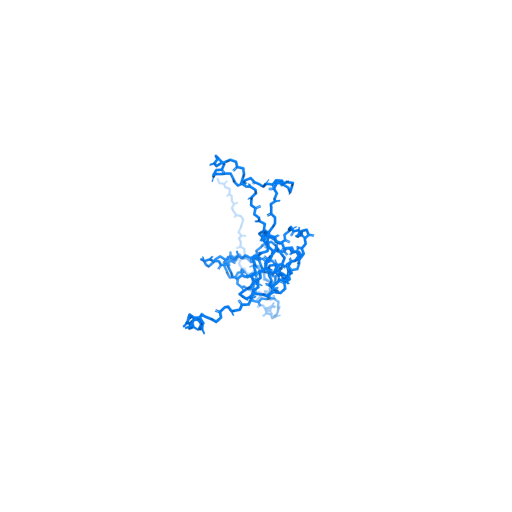 ASN A 1 92 ? -10.587 -3.827 11.478 1.00 90.88 92 ASN A C 1
ATOM 699 O O . ASN A 1 92 ? -11.598 -3.796 10.779 1.00 90.88 92 ASN A O 1
ATOM 703 N N . GLY A 1 93 ? -9.367 -3.907 10.936 1.00 87.12 93 GLY A N 1
ATOM 704 C CA . GLY A 1 93 ? -9.133 -3.963 9.489 1.00 87.12 93 GLY A CA 1
ATOM 705 C C . GLY A 1 93 ? -9.314 -2.626 8.763 1.00 87.12 93 GLY A C 1
ATOM 706 O O . GLY A 1 93 ? -9.393 -2.611 7.537 1.00 87.12 93 GLY A O 1
ATOM 707 N N . GLY A 1 94 ? -9.383 -1.509 9.492 1.00 88.19 94 GLY A N 1
ATOM 708 C CA . GLY A 1 94 ? -9.371 -0.177 8.900 1.00 88.19 94 GLY A CA 1
ATOM 709 C C . GLY A 1 94 ? -8.061 0.114 8.161 1.00 88.19 94 GLY A C 1
ATOM 710 O O . GLY A 1 94 ? -6.982 -0.319 8.567 1.00 88.19 94 GLY A O 1
ATOM 711 N N . THR A 1 95 ? -8.158 0.882 7.078 1.00 88.00 95 THR A N 1
ATOM 712 C CA . THR A 1 95 ? -7.009 1.316 6.273 1.00 88.00 95 THR A CA 1
ATOM 713 C C . THR A 1 95 ? -6.674 2.766 6.588 1.00 88.00 95 THR A C 1
ATOM 715 O O . THR A 1 95 ? -7.541 3.636 6.527 1.00 88.00 95 THR A O 1
ATOM 718 N N . CYS A 1 96 ? -5.414 3.046 6.907 1.00 88.06 96 CYS A N 1
ATOM 719 C CA . CYS A 1 96 ? -4.958 4.413 7.111 1.00 88.06 96 CYS A CA 1
ATOM 720 C C . CYS A 1 96 ? -4.788 5.131 5.767 1.00 88.06 96 CYS A C 1
ATOM 722 O O . CYS A 1 96 ? -4.074 4.663 4.875 1.00 88.06 96 CYS A O 1
ATOM 724 N N . VAL A 1 97 ? -5.426 6.291 5.636 1.00 86.81 97 VAL A N 1
ATOM 725 C CA . VAL A 1 97 ? -5.340 7.145 4.453 1.00 86.81 97 VAL A CA 1
ATOM 726 C C . VAL A 1 97 ? -4.727 8.494 4.811 1.00 86.81 97 VAL A C 1
ATOM 728 O O . VAL A 1 97 ? -5.123 9.138 5.785 1.00 86.81 97 VAL A O 1
ATOM 731 N N . ARG A 1 98 ? -3.757 8.927 4.001 1.00 84.50 98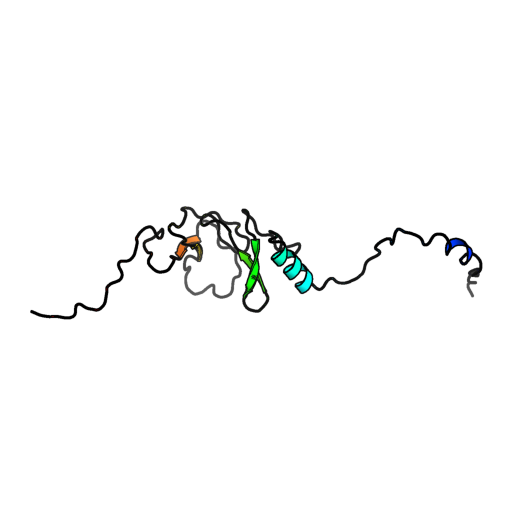 ARG A N 1
ATOM 732 C CA . ARG A 1 98 ? -3.201 10.282 4.046 1.00 84.50 98 ARG A CA 1
ATOM 733 C C . ARG A 1 98 ? -4.041 11.193 3.159 1.00 84.50 98 ARG A C 1
ATOM 735 O O . ARG A 1 98 ? -4.134 10.977 1.954 1.00 84.50 98 ARG A O 1
ATOM 742 N N . LEU A 1 99 ? -4.637 12.209 3.759 1.00 78.75 99 LEU A N 1
ATOM 743 C CA . LEU A 1 99 ? -5.428 13.234 3.096 1.00 78.75 99 LEU A CA 1
ATOM 744 C C . LEU A 1 99 ? -4.609 14.520 2.994 1.00 78.75 99 LEU A C 1
ATOM 746 O O . LEU A 1 99 ? -3.815 14.854 3.881 1.00 78.75 99 LEU A O 1
ATOM 750 N N . ARG A 1 100 ? -4.829 15.268 1.912 1.00 67.81 100 ARG A N 1
ATOM 751 C CA . ARG A 1 100 ? -4.387 16.659 1.844 1.00 67.81 100 ARG A CA 1
ATOM 752 C C . ARG A 1 100 ? -5.223 17.454 2.847 1.00 67.81 100 ARG A C 1
ATOM 754 O O . ARG A 1 100 ? -6.449 17.343 2.834 1.00 67.81 100 ARG A O 1
ATOM 761 N N . LYS A 1 101 ? -4.591 18.244 3.719 1.00 62.25 101 LYS A N 1
ATOM 762 C CA . LYS A 1 101 ? -5.311 19.330 4.391 1.00 62.25 101 LYS A CA 1
ATOM 763 C C . LYS A 1 101 ? -5.829 20.231 3.277 1.00 62.25 101 LYS A C 1
ATOM 765 O O . LYS A 1 101 ? -5.053 20.565 2.385 1.00 62.25 101 LYS A O 1
ATOM 770 N N . ALA A 1 102 ? -7.124 20.537 3.271 1.00 54.69 102 ALA A N 1
ATOM 771 C CA . ALA A 1 102 ? -7.676 21.490 2.321 1.00 54.69 102 ALA A CA 1
ATOM 772 C C . ALA A 1 102 ? -7.008 22.848 2.588 1.00 54.69 102 ALA A C 1
ATOM 774 O O . ALA A 1 102 ? -7.421 23.595 3.472 1.00 54.69 102 ALA A O 1
ATOM 775 N N . GLY A 1 103 ? -5.902 23.118 1.893 1.00 54.75 103 GLY A N 1
ATOM 776 C CA . GLY A 1 103 ? -5.521 24.481 1.571 1.00 54.75 103 GLY A CA 1
ATOM 777 C C . GLY A 1 103 ? -6.614 25.054 0.677 1.00 54.75 103 GLY A C 1
ATOM 778 O O . GLY A 1 103 ? -7.321 24.294 0.012 1.00 54.75 103 GLY A O 1
ATOM 779 N N . ASN A 1 104 ? -6.804 26.371 0.724 1.00 52.69 104 ASN A N 1
ATOM 780 C CA . ASN A 1 104 ? -7.791 27.063 -0.100 1.00 52.69 104 ASN A CA 1
ATOM 781 C C . ASN A 1 104 ? -7.771 26.533 -1.544 1.00 52.69 104 ASN A C 1
ATOM 783 O O . ASN A 1 104 ? -6.706 26.258 -2.085 1.00 52.69 104 ASN A O 1
ATOM 787 N N . GLU A 1 105 ? -8.957 26.416 -2.135 1.00 58.91 105 GLU A N 1
ATOM 788 C CA . GLU A 1 105 ? -9.341 25.757 -3.399 1.00 58.91 105 GLU A CA 1
ATOM 789 C C . GLU A 1 105 ? -8.565 26.170 -4.679 1.00 58.91 105 GLU A C 1
ATOM 791 O O . GLU A 1 105 ? -8.979 25.851 -5.787 1.00 58.91 105 GLU A O 1
ATOM 796 N N . LYS A 1 106 ? -7.444 26.893 -4.571 1.00 52.66 106 LYS A N 1
ATOM 797 C CA . LYS A 1 106 ? -6.695 27.470 -5.695 1.00 52.66 106 LYS A CA 1
ATOM 798 C C . LYS A 1 106 ? -5.497 26.648 -6.190 1.00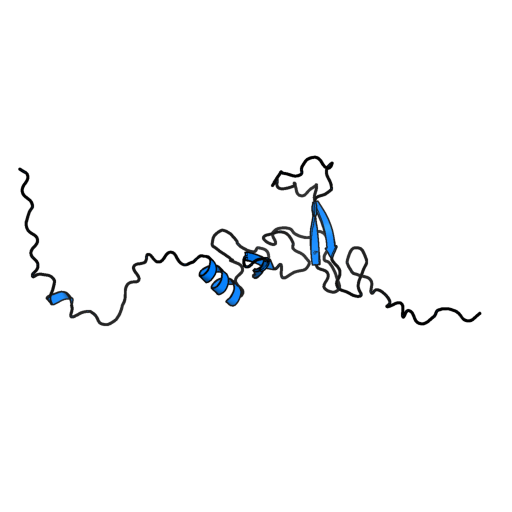 52.66 106 LYS A C 1
ATOM 800 O O . LYS A 1 106 ? -4.994 26.958 -7.264 1.00 52.66 106 LYS A O 1
ATOM 805 N N . ASP A 1 107 ? -5.109 25.566 -5.518 1.00 51.38 107 ASP A N 1
ATOM 806 C CA . ASP A 1 107 ? -3.940 24.752 -5.906 1.00 51.38 107 ASP A CA 1
ATOM 807 C C . ASP A 1 107 ? -4.344 23.428 -6.588 1.00 51.38 107 ASP A C 1
ATOM 809 O O . ASP A 1 107 ? -3.941 22.335 -6.188 1.00 51.38 107 ASP A O 1
ATOM 813 N N . VAL A 1 108 ? -5.196 23.504 -7.616 1.00 54.84 108 VAL A N 1
ATOM 814 C CA . VAL A 1 108 ? -5.762 22.316 -8.296 1.00 54.84 108 VAL A CA 1
ATOM 815 C C . VAL A 1 108 ? -4.769 21.627 -9.246 1.00 54.84 108 VAL A C 1
ATOM 817 O O . VAL A 1 108 ? -5.009 20.492 -9.644 1.00 54.84 108 VAL A O 1
ATOM 820 N N . ASN A 1 109 ? -3.619 22.232 -9.559 1.00 56.03 109 ASN A N 1
ATOM 821 C CA . ASN A 1 109 ? -2.692 21.669 -10.552 1.00 56.03 109 ASN A CA 1
ATOM 822 C C . ASN A 1 109 ? -1.284 21.350 -10.051 1.00 56.03 109 ASN A C 1
ATOM 824 O O . ASN A 1 109 ? -0.456 20.940 -10.860 1.00 56.03 109 ASN A O 1
ATOM 828 N N . ASP A 1 110 ? -1.009 21.455 -8.748 1.00 47.47 110 ASP A N 1
ATOM 829 C CA . ASP A 1 110 ? 0.336 21.173 -8.258 1.00 47.47 110 ASP A CA 1
ATOM 830 C C . ASP A 1 110 ? 0.474 19.758 -7.688 1.00 47.47 110 ASP A C 1
ATOM 832 O O . ASP A 1 110 ? -0.067 19.374 -6.638 1.00 47.47 110 ASP A O 1
ATOM 836 N N . VAL A 1 111 ? 1.278 18.960 -8.388 1.00 53.81 111 VAL A N 1
ATOM 837 C CA . VAL A 1 111 ? 1.889 17.732 -7.872 1.00 53.81 111 VAL A CA 1
ATOM 838 C C . VAL A 1 111 ? 3.016 18.139 -6.914 1.00 53.81 111 VAL A C 1
ATOM 840 O O . VAL A 1 111 ? 4.158 17.723 -7.059 1.00 53.81 111 VAL A O 1
ATOM 843 N N . ILE A 1 112 ? 2.714 18.981 -5.923 1.00 51.69 112 ILE A N 1
ATOM 844 C CA . ILE A 1 112 ? 3.676 19.343 -4.888 1.00 51.69 112 ILE A CA 1
ATOM 845 C C . ILE A 1 112 ? 3.421 18.486 -3.659 1.00 51.69 112 ILE A C 1
ATOM 847 O O . ILE A 1 112 ? 2.329 18.414 -3.082 1.00 51.69 112 ILE A O 1
ATOM 851 N N . SER A 1 113 ? 4.480 17.772 -3.306 1.00 56.69 113 SER A N 1
ATOM 852 C CA . SER A 1 113 ? 4.709 17.063 -2.062 1.00 56.69 113 SER A CA 1
ATOM 853 C C . SER A 1 113 ? 4.343 17.953 -0.874 1.00 56.69 113 SER A C 1
ATOM 855 O O . SER A 1 113 ? 5.144 18.773 -0.437 1.00 56.69 113 SER A O 1
ATOM 857 N N . LEU A 1 114 ? 3.123 17.807 -0.345 1.00 56.22 114 LEU A N 1
ATOM 858 C CA . LEU A 1 114 ? 2.738 18.504 0.882 1.00 56.22 114 LEU A CA 1
ATOM 859 C C . LEU A 1 114 ? 3.714 18.113 1.999 1.00 56.22 114 LEU A C 1
ATOM 861 O O . LEU A 1 114 ? 3.849 16.903 2.250 1.00 56.22 114 LEU A O 1
ATOM 865 N N . PRO A 1 115 ? 4.341 19.086 2.683 1.00 60.22 115 PRO A N 1
ATOM 866 C CA . PRO A 1 115 ? 5.191 18.802 3.827 1.00 60.22 115 PRO A CA 1
ATOM 867 C C . PRO A 1 115 ? 4.383 18.062 4.902 1.00 60.22 115 PRO A C 1
ATOM 869 O O . PRO A 1 115 ? 3.163 18.209 5.019 1.00 60.22 115 PRO A O 1
ATOM 872 N N . GLU A 1 116 ? 5.051 17.190 5.656 1.00 60.88 116 GLU A N 1
ATOM 873 C CA . GLU A 1 116 ? 4.404 16.261 6.594 1.00 60.88 116 GLU A CA 1
ATOM 874 C C . GLU A 1 116 ? 3.525 16.974 7.637 1.00 60.88 116 GLU A C 1
ATOM 876 O O . GLU A 1 116 ? 2.465 16.471 8.007 1.00 60.88 116 GLU A O 1
ATOM 881 N N . ASN A 1 117 ? 3.893 18.204 8.004 1.00 62.03 117 ASN A N 1
ATOM 882 C CA . ASN A 1 117 ? 3.162 19.082 8.921 1.00 62.03 117 ASN A CA 1
ATOM 883 C C . ASN A 1 117 ? 1.793 19.582 8.401 1.00 62.03 117 ASN A C 1
ATOM 885 O O . ASN A 1 117 ? 1.034 20.184 9.161 1.00 62.03 117 ASN A O 1
ATOM 889 N N . GLN A 1 118 ? 1.459 19.343 7.130 1.00 65.12 118 GLN A N 1
ATOM 890 C CA . GLN A 1 118 ? 0.177 19.708 6.515 1.00 65.12 118 GLN A CA 1
ATOM 891 C C . GLN A 1 118 ? -0.656 18.487 6.097 1.00 65.12 118 GLN A C 1
ATOM 893 O O . GLN A 1 118 ? -1.680 18.631 5.430 1.00 65.12 118 GLN A O 1
ATOM 898 N N . ALA A 1 119 ? -0.250 17.273 6.469 1.00 72.00 119 ALA A N 1
ATOM 899 C CA . ALA A 1 119 ? -1.031 16.072 6.203 1.00 72.00 119 ALA A CA 1
ATOM 900 C C . ALA A 1 119 ? -2.101 15.852 7.280 1.00 72.00 119 ALA A C 1
ATOM 902 O O . ALA A 1 119 ? -1.833 15.987 8.472 1.00 72.00 119 ALA A O 1
ATOM 903 N N . ILE A 1 120 ? -3.306 15.454 6.865 1.00 80.25 120 ILE A N 1
ATOM 904 C CA . ILE A 1 120 ? -4.322 14.916 7.777 1.00 80.25 120 ILE A CA 1
ATOM 905 C C . ILE A 1 120 ? -4.391 13.410 7.550 1.00 80.25 120 ILE A C 1
ATOM 907 O O . ILE A 1 120 ? -4.457 12.954 6.411 1.00 80.25 120 ILE A O 1
ATOM 911 N N . TYR A 1 121 ? -4.396 12.628 8.624 1.00 84.00 121 TYR A N 1
ATOM 912 C CA . TYR A 1 121 ? -4.555 11.177 8.556 1.00 84.00 121 TYR A CA 1
ATOM 913 C C . TYR A 1 121 ? -5.958 10.788 9.014 1.00 84.00 121 TYR A C 1
ATOM 915 O O . TYR A 1 121 ? -6.485 11.360 9.966 1.00 84.00 121 TYR A O 1
ATOM 923 N N . ARG A 1 122 ? -6.566 9.811 8.341 1.00 88.06 122 ARG A N 1
ATOM 924 C CA . ARG A 1 122 ? -7.879 9.266 8.710 1.00 88.06 122 ARG A CA 1
ATOM 925 C C . ARG A 1 122 ? -7.893 7.756 8.524 1.00 88.06 122 ARG A C 1
ATOM 927 O O . ARG A 1 122 ? -7.222 7.236 7.637 1.00 88.06 122 ARG A O 1
ATOM 934 N N . CYS A 1 123 ? -8.705 7.058 9.308 1.00 89.50 123 CYS A N 1
ATOM 935 C CA . CYS A 1 123 ? -9.001 5.655 9.066 1.00 89.50 123 CYS A CA 1
ATOM 936 C C . CYS A 1 123 ? -10.222 5.487 8.153 1.00 89.50 123 CYS A C 1
ATOM 938 O O . CYS A 1 123 ? -11.307 5.991 8.437 1.00 89.50 123 CYS A O 1
ATOM 940 N N . ALA A 1 124 ? -10.045 4.766 7.049 1.00 89.81 124 ALA A N 1
ATOM 941 C CA . ALA A 1 124 ? -11.133 4.224 6.249 1.00 89.81 124 ALA A CA 1
ATOM 942 C C . ALA A 1 124 ? -11.559 2.884 6.864 1.00 89.81 124 ALA A C 1
ATOM 944 O O . ALA A 1 124 ? -10.827 1.895 6.781 1.00 89.81 124 ALA A O 1
ATOM 945 N N . CYS A 1 125 ? -12.705 2.874 7.543 1.00 91.12 125 CYS A N 1
ATOM 946 C CA . CYS A 1 125 ? -13.179 1.705 8.276 1.00 91.12 125 CYS A CA 1
ATOM 947 C C . CYS A 1 125 ? -13.808 0.659 7.363 1.00 91.12 125 CYS A C 1
ATOM 949 O O . CYS A 1 125 ? -14.421 0.985 6.347 1.00 91.12 125 CYS A O 1
ATOM 951 N N . ARG A 1 126 ? -13.665 -0.607 7.762 1.00 90.94 126 ARG A N 1
ATOM 952 C CA . ARG A 1 126 ? -14.403 -1.718 7.165 1.00 90.94 126 ARG A CA 1
ATOM 953 C C . ARG A 1 126 ? -15.890 -1.601 7.513 1.00 90.94 126 ARG A C 1
ATOM 955 O O . ARG A 1 126 ? -16.244 -1.008 8.534 1.00 90.94 126 ARG A O 1
ATOM 962 N N . GLU A 1 127 ? -16.745 -2.193 6.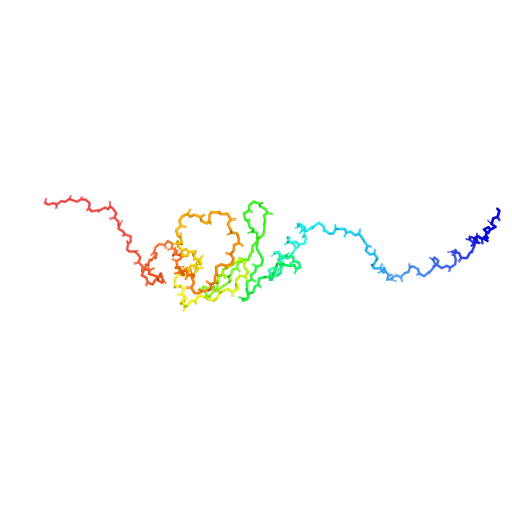685 1.00 91.88 127 GLU A N 1
ATOM 963 C CA . GLU A 1 127 ? -18.181 -2.299 6.956 1.00 91.88 127 GLU A CA 1
ATOM 964 C C . GLU A 1 127 ? -18.454 -2.829 8.371 1.00 91.88 127 GLU A C 1
ATOM 966 O O . GLU A 1 127 ? -17.769 -3.731 8.858 1.00 91.88 127 GLU A O 1
ATOM 971 N N . GLY A 1 128 ? -19.435 -2.228 9.048 1.00 91.44 128 GLY A N 1
ATOM 972 C CA . GLY A 1 128 ? -19.781 -2.558 10.433 1.00 91.44 128 GLY A CA 1
ATOM 973 C C . GLY A 1 128 ? -18.889 -1.913 11.501 1.00 91.44 128 GLY A C 1
ATOM 974 O O . GLY A 1 128 ? -19.150 -2.113 12.685 1.00 91.44 128 GLY A O 1
ATOM 975 N N . TYR A 1 129 ? -17.888 -1.107 11.133 1.00 93.38 129 TYR A N 1
ATOM 976 C CA . TYR A 1 129 ? -17.024 -0.392 12.080 1.00 93.38 129 TYR A CA 1
ATOM 977 C C . TYR A 1 129 ? -16.993 1.119 11.826 1.00 93.38 129 TYR A C 1
ATOM 979 O O . TYR A 1 129 ? -17.176 1.596 10.710 1.00 93.38 129 TYR A O 1
ATOM 987 N N . GLY A 1 130 ? -16.741 1.890 12.883 1.00 91.56 130 GLY A N 1
ATOM 988 C CA . GLY A 1 130 ? -16.625 3.343 12.837 1.00 91.56 130 GLY A CA 1
ATOM 989 C C . GLY A 1 130 ? -15.831 3.921 14.010 1.00 91.56 130 GLY A C 1
ATOM 990 O O . GLY A 1 130 ? -15.246 3.192 14.813 1.00 91.56 130 GLY A O 1
ATOM 991 N N . GLY A 1 131 ? -15.826 5.251 14.108 1.00 89.94 131 GLY A N 1
ATOM 992 C CA . GLY A 1 131 ? -14.945 6.005 15.008 1.00 89.94 131 GLY A CA 1
ATOM 993 C C . GLY A 1 131 ? -13.654 6.446 14.313 1.00 89.94 131 GLY A C 1
ATOM 994 O O . GLY A 1 131 ? -13.342 5.975 13.222 1.00 89.94 131 GLY A O 1
ATOM 995 N N . GLU A 1 132 ? -12.901 7.349 14.944 1.00 90.12 132 GLU A N 1
ATOM 996 C CA . GLU A 1 132 ? -11.670 7.935 14.380 1.00 90.12 132 GLU A CA 1
ATOM 997 C C . GLU A 1 132 ? -10.618 6.869 14.024 1.00 90.12 132 GLU A C 1
ATOM 999 O O . GLU A 1 132 ? -9.948 6.971 12.998 1.00 90.12 132 GLU A O 1
ATOM 1004 N N . PHE A 1 133 ? -10.544 5.806 14.832 1.00 90.81 133 PHE A N 1
ATOM 1005 C CA . PHE A 1 133 ? -9.601 4.694 14.670 1.00 90.81 133 PHE A CA 1
ATOM 1006 C C . PHE A 1 133 ? -10.285 3.373 14.301 1.00 90.81 133 PHE A C 1
ATOM 1008 O O . PHE A 1 133 ? -9.696 2.308 14.481 1.00 90.81 133 PHE A O 1
ATOM 1015 N N . CYS A 1 134 ? -11.533 3.414 13.821 1.00 92.50 134 CYS A N 1
ATOM 1016 C CA . CYS A 1 134 ? -12.352 2.222 13.560 1.00 92.50 134 CYS A CA 1
ATOM 1017 C C . CYS A 1 134 ? -12.519 1.308 14.785 1.00 92.50 134 CYS A C 1
ATOM 1019 O O . CYS A 1 134 ? -12.661 0.095 14.661 1.00 92.50 134 CYS A O 1
ATOM 1021 N N . ASN A 1 135 ? -12.477 1.884 15.986 1.00 93.31 135 ASN A N 1
ATOM 1022 C CA . ASN A 1 135 ? -12.488 1.181 17.266 1.00 93.31 135 ASN A CA 1
ATOM 1023 C C . ASN A 1 135 ? -13.898 0.853 17.782 1.00 93.31 135 ASN A C 1
ATOM 1025 O O . ASN A 1 135 ? -14.031 0.217 18.823 1.00 93.31 135 ASN A O 1
ATOM 1029 N N . ARG A 1 136 ? -14.951 1.284 17.081 1.00 94.38 136 ARG A N 1
ATOM 1030 C CA . ARG A 1 136 ? -16.345 1.074 17.478 1.00 94.38 136 ARG A CA 1
ATOM 1031 C C . ARG A 1 136 ? -17.060 0.188 16.466 1.00 94.38 136 ARG A C 1
ATOM 1033 O O . ARG A 1 136 ? -17.070 0.512 15.283 1.00 94.38 136 ARG A O 1
ATOM 1040 N N . GLN A 1 137 ? -17.717 -0.871 16.929 1.00 93.00 137 GLN A N 1
ATOM 1041 C CA . GLN A 1 137 ? -18.652 -1.633 16.102 1.00 93.00 137 GLN A CA 1
ATOM 1042 C C . GLN A 1 137 ? -19.949 -0.829 15.935 1.00 93.00 137 GLN A C 1
ATOM 1044 O O . GLN A 1 137 ? -20.516 -0.325 16.908 1.00 93.00 137 GLN A O 1
ATOM 1049 N N . LEU A 1 138 ? -20.398 -0.661 14.698 1.00 89.81 138 LEU A N 1
ATOM 1050 C CA . LEU A 1 138 ? -21.678 -0.043 14.390 1.00 89.81 138 LEU A CA 1
ATOM 1051 C C . LEU A 1 138 ? -22.764 -1.085 14.655 1.00 89.81 138 LEU A C 1
ATOM 1053 O O . LEU A 1 138 ? -22.733 -2.175 14.087 1.00 89.81 138 LEU A O 1
ATOM 1057 N N . LYS A 1 139 ? -23.714 -0.772 15.540 1.00 82.88 139 LYS A N 1
ATOM 1058 C CA . LYS A 1 139 ? -24.898 -1.617 15.708 1.00 82.88 139 LYS A CA 1
ATOM 1059 C C . LYS A 1 139 ? -25.689 -1.560 14.405 1.00 82.88 139 LYS A C 1
ATOM 1061 O O . LYS A 1 139 ? -26.042 -0.467 13.964 1.00 82.88 139 LYS A O 1
ATOM 1066 N N . THR A 1 140 ? -25.972 -2.713 13.808 1.00 64.25 140 THR A N 1
ATOM 1067 C CA . THR A 1 140 ? -26.969 -2.819 12.744 1.00 64.25 140 THR A CA 1
ATOM 1068 C C . THR A 1 140 ? -28.284 -2.349 13.349 1.00 64.25 140 THR A C 1
ATOM 1070 O O . THR A 1 140 ? -28.833 -3.011 14.231 1.00 64.25 140 THR A O 1
ATOM 1073 N N . ILE A 1 141 ? -28.769 -1.172 12.956 1.00 63.50 141 ILE A N 1
ATOM 1074 C CA . ILE A 1 141 ? -30.158 -0.831 13.239 1.00 63.50 141 ILE A CA 1
ATOM 1075 C C . ILE A 1 141 ? -30.952 -1.780 12.351 1.00 63.50 141 ILE A C 1
ATOM 1077 O O . ILE A 1 141 ? -31.048 -1.569 11.145 1.00 63.50 141 ILE A O 1
ATOM 1081 N N . ASN A 1 142 ? -31.461 -2.869 12.927 1.00 55.69 142 ASN A N 1
ATOM 1082 C CA . ASN A 1 142 ? -32.528 -3.613 12.283 1.00 55.69 142 ASN A CA 1
ATOM 1083 C C . ASN A 1 142 ? -33.670 -2.614 12.105 1.00 55.69 142 ASN A C 1
ATOM 1085 O O . ASN A 1 142 ? -34.283 -2.194 13.087 1.00 55.69 142 ASN A O 1
ATOM 1089 N N . ALA A 1 143 ? -33.926 -2.206 10.865 1.00 52.53 143 ALA A N 1
ATOM 1090 C CA . ALA A 1 143 ? -35.019 -1.320 10.483 1.00 52.53 143 ALA A CA 1
ATOM 1091 C C . ALA A 1 143 ? -36.392 -2.016 10.600 1.00 52.53 143 ALA A C 1
ATOM 1093 O O . ALA A 1 143 ? -37.251 -1.833 9.752 1.00 52.53 143 ALA A O 1
ATOM 1094 N N . ASN A 1 144 ? -36.598 -2.812 11.653 1.00 51.41 144 ASN A N 1
ATOM 1095 C CA . ASN A 1 144 ? -37.840 -3.516 11.964 1.00 51.41 144 ASN A CA 1
ATOM 1096 C C . ASN A 1 144 ? -38.321 -3.156 13.373 1.00 51.41 144 ASN A C 1
ATOM 1098 O O . ASN A 1 144 ? -38.628 -4.039 14.159 1.00 51.41 144 ASN A O 1
ATOM 1102 N N . ASN A 1 145 ? -38.347 -1.869 13.713 1.00 52.16 145 ASN A N 1
ATOM 1103 C CA . ASN A 1 145 ? -39.149 -1.363 14.829 1.00 52.16 145 ASN A CA 1
ATOM 1104 C C . ASN A 1 145 ? -39.641 0.051 14.500 1.00 52.16 145 ASN A C 1
ATOM 1106 O O . ASN A 1 145 ? -39.371 1.022 15.203 1.00 52.16 145 ASN A O 1
ATOM 1110 N N . THR A 1 146 ? -40.366 0.171 13.389 1.00 49.44 146 THR A N 1
ATOM 1111 C CA . THR A 1 146 ? -41.386 1.210 13.272 1.00 49.44 146 THR A CA 1
ATOM 1112 C C . THR A 1 146 ? -42.613 0.776 14.066 1.00 49.44 146 THR A C 1
ATOM 1114 O O . THR A 1 146 ? -43.339 -0.110 13.638 1.00 49.44 146 THR A O 1
ATOM 1117 N N . SER A 1 147 ? -42.808 1.475 15.183 1.00 47.31 147 SER A N 1
ATOM 1118 C CA . SER A 1 147 ? -44.088 1.946 15.722 1.00 47.31 147 SER A CA 1
ATOM 1119 C C . SER A 1 147 ? -45.157 0.932 16.145 1.00 47.31 147 SER A C 1
ATOM 1121 O O . SER A 1 147 ? -45.748 0.221 15.341 1.00 47.31 147 SER A O 1
ATOM 1123 N N . GLY A 1 148 ? -45.487 1.003 17.430 1.00 41.75 148 GLY A N 1
ATOM 1124 C CA . GLY A 1 148 ? -46.697 0.463 18.034 1.00 41.75 148 GLY A CA 1
ATOM 1125 C C . GLY A 1 148 ? -46.815 1.035 19.439 1.00 41.75 148 GLY A C 1
ATOM 1126 O O . GLY A 1 148 ? -46.467 0.362 20.404 1.00 41.75 148 GLY A O 1
ATOM 1127 N N . THR A 1 149 ? -47.164 2.322 19.510 1.00 41.19 149 THR A N 1
ATOM 1128 C CA . THR A 1 149 ? -47.786 2.947 20.690 1.00 41.19 149 THR A CA 1
ATOM 1129 C C . THR A 1 149 ? -49.076 2.240 21.056 1.00 41.19 149 THR A C 1
ATOM 1131 O O . THR A 1 149 ? -49.801 1.881 20.098 1.00 41.19 149 THR A O 1
#

InterPro domains:
  IPR000742 EGF-like domain [PS00022] (123-134)
  IPR000742 EGF-like domain [PS01186] (123-134)
  IPR000742 EGF-like domain [PS50026] (44-83)
  IPR000742 EGF-like domain [SM00181] (47-83)
  IPR000742 EGF-like domain [SM00181] (85-135)

Mean predicted aligned error: 15.87 Å

Nearest PDB structures (foldseek):
  3ltf-assembly1_B  TM=6.765E-01  e=1.717E-01  Drosophila melanogaster
  1haf-assembly1_A  TM=6.919E-01  e=2.243E-01  Homo sapiens

Solvent-accessible surface area (backbone atoms only — not comparable to full-atom values): 9385 Å² total; per-residue (Å²): 140,82,89,78,84,84,84,78,80,78,75,64,74,81,64,69,81,74,80,72,86,80,84,76,90,76,86,86,71,84,69,55,66,66,59,52,28,50,54,23,32,75,70,58,27,33,42,38,47,98,92,44,56,26,33,82,78,8,26,20,35,85,35,73,94,86,43,67,40,42,44,49,76,43,36,42,30,23,63,76,32,17,74,41,74,45,98,62,60,25,32,81,78,9,42,40,42,76,40,79,51,86,62,76,94,79,70,84,81,65,93,64,83,72,56,76,94,52,57,40,78,46,38,51,48,36,91,61,37,31,66,78,39,16,79,37,77,52,76,80,76,72,91,79,75,81,84,83,131

Organism: Biomphalaria glabrata (NCBI:txid6526)

Radius of gyration: 28.73 Å; Cα contacts (8 Å, |Δi|>4): 208; chains: 1; bounding box: 91×56×73 Å

Foldseek 3Di:
DDDDDDDDPPPPPVVVVPPDDDDDDDDDDPPPLLVQQVVQQVVQHQDSDPVQGAPPSWGWHQDPPRDIFTDNPAQQFDDRRSPDGDPDGAP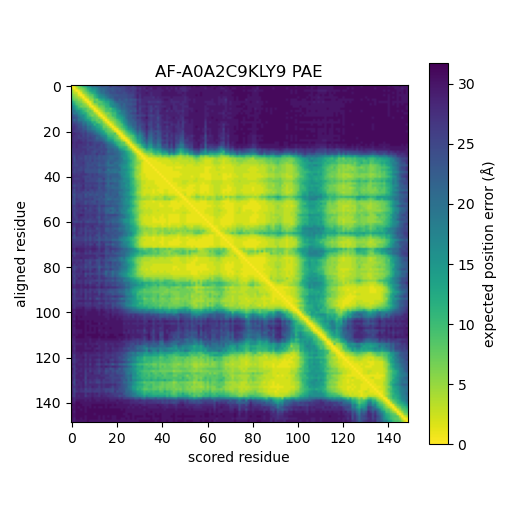PPWHKYKDFQDDDPPPPPDPDDDPPVRIDIATDEDPQFDDRRSPDGHPP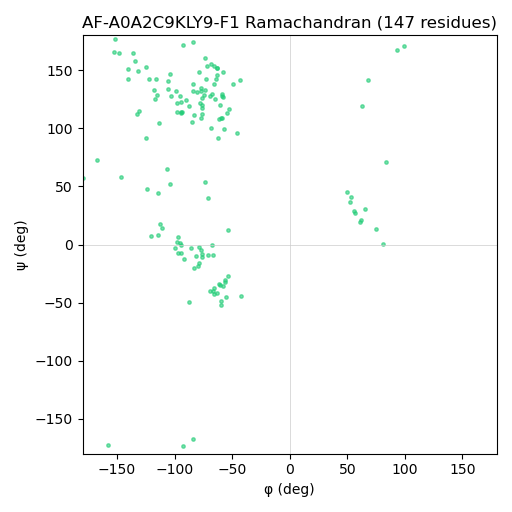PPPPDPDDD

pLDDT: mean 74.45, std 19.77, range [39.97, 96.94]

Sequence (149 aa):
MCDVPGYDINAWINLAKIITAHTPALGTGVLDPRMEVQANIKKGSSICIDNFVCQNQGRCVNGQYSGYRCQCNTSRHTGIFCQYTCPKPCLNGGTCVRLRKAGNEKDVNDVISLPENQAIYRCACREGYGGEFCNRQLKTINANNTSGT

Secondary structure (DSSP, 8-state):
--PPPP--GGGSTTSTT--SS-----------HHHHHHHHHHTT-SEEETTEE--TT-EEEE-GGG-EEEE-SSTTEESTTS-EEPSSPPPTTPEEEEEEP---TT-TT------GGGEEEEEEPPTTEESTTS-EEPP---S------